Protein 2PCN (pdb70)

Secondary structure (DSSP, 8-state):
--HHHHHHHHGGGEEE--S--EE-SS-S-EEEEEEEEE-SSB-HHHHHHHHHSPTT-EEEEE-TT--SSEEE-HHHHHHHHHTT--EEEEEEEES-HHHHTTSSSEEEEEEE--SPPB-S--SEES--EEETTEEE-TT-EEEEETTEEEEESS-TTS---

InterPro domains:
  IPR005493 Ribonuclease E inhibitor RraA/RraA-like protein [PF03737] (3-151)
  IPR005493 Ribonuclease E inhibitor RraA/RraA-like protein [cd16841] (4-151)
  IPR010203 Regulator of ribonuclease activity A [TIGR01935] (3-151)
  IPR036704 Ribonuclease E inhibitor RraA/RraA-like superfamily [SSF89562] (2-157)

Structure (mmCIF, N/CA/C/O backbone):
data_2PCN
#
_entry.id   2PCN
#
_cell.length_a   84.573
_cell.length_b   84.573
_cell.length_c   83.338
_cell.angle_alpha   90.00
_cell.angle_beta   90.00
_cell.angle_gamma   120.00
#
_symmetry.space_group_name_H-M   'H 3'
#
loop_
_entity.id
_entity.type
_entity.pdbx_description
1 polymer 'S-adenosylmethionine:2-demethylmenaquinone methyltransferase'
2 non-polymer 'ACETATE ION'
3 water water
#
loop_
_atom_site.group_PDB
_atom_site.id
_atom_site.type_symbol
_atom_site.label_atom_id
_atom_site.label_alt_id
_atom_site.label_comp_id
_atom_site.label_asym_id
_atom_site.label_entity_id
_atom_site.label_seq_id
_atom_site.pdbx_PDB_ins_code
_atom_site.Cartn_x
_atom_site.Cartn_y
_atom_site.Cartn_z
_atom_site.occupancy
_atom_site.B_iso_or_equiv
_atom_site.auth_seq_id
_atom_site.auth_comp_id
_atom_site.auth_asym_id
_atom_site.auth_atom_id
_atom_site.pdbx_PDB_model_num
ATOM 1 N N . MET A 1 1 ? 12.723 19.341 9.117 1.00 36.30 3 MET A N 1
ATOM 2 C CA . MET A 1 1 ? 12.887 17.910 8.728 1.00 27.82 3 MET A CA 1
ATOM 3 C C . MET A 1 1 ? 11.732 17.369 7.892 1.00 21.06 3 MET A C 1
ATOM 4 O O . MET A 1 1 ? 11.864 16.332 7.241 1.00 15.48 3 MET A O 1
ATOM 9 N N . LYS A 1 2 ? 10.601 18.069 7.915 1.00 16.61 4 LYS A N 1
ATOM 10 C CA . LYS A 1 2 ? 9.440 17.659 7.132 1.00 15.61 4 LYS A CA 1
ATOM 11 C C . LYS A 1 2 ? 9.692 18.031 5.679 1.00 14.22 4 LYS A C 1
ATOM 12 O O . LYS A 1 2 ? 10.118 19.149 5.388 1.00 12.78 4 LYS A O 1
ATOM 18 N N . THR A 1 3 ? 9.433 17.104 4.764 1.00 13.36 5 THR A N 1
ATOM 19 C CA . THR A 1 3 ? 9.637 17.389 3.352 1.00 11.01 5 THR A CA 1
ATOM 20 C C . THR A 1 3 ? 8.681 18.485 2.900 1.00 13.73 5 THR A C 1
ATOM 21 O O . THR A 1 3 ? 8.993 19.253 1.995 1.00 9.49 5 THR A O 1
ATOM 25 N N . ALA A 1 4 ? 7.519 18.561 3.543 1.00 11.90 6 ALA A N 1
ATOM 26 C CA . ALA A 1 4 ? 6.530 19.576 3.201 1.00 11.15 6 ALA A CA 1
ATOM 27 C C . ALA A 1 4 ? 7.089 20.966 3.486 1.00 15.02 6 ALA A C 1
ATOM 28 O O . ALA A 1 4 ? 6.943 21.878 2.671 1.00 14.93 6 ALA A O 1
ATOM 30 N N . ASP A 1 5 ? 7.735 21.124 4.640 1.00 12.33 7 ASP A N 1
ATOM 31 C CA . ASP A 1 5 ? 8.313 22.414 5.011 1.00 13.73 7 ASP A CA 1
ATOM 32 C C . ASP A 1 5 ? 9.497 22.775 4.123 1.00 15.40 7 ASP A C 1
ATOM 33 O O . ASP A 1 5 ? 9.675 23.938 3.759 1.00 19.14 7 ASP A O 1
ATOM 38 N N . LEU A 1 6 ? 10.306 21.778 3.777 1.00 15.26 8 LEU A N 1
ATOM 39 C CA . LEU A 1 6 ? 11.467 22.002 2.919 1.00 14.18 8 LEU A CA 1
ATOM 40 C C . LEU A 1 6 ? 11.036 22.459 1.530 1.00 16.76 8 LEU A C 1
ATOM 41 O O . LEU A 1 6 ? 11.681 23.316 0.922 1.00 13.71 8 LEU A O 1
ATOM 46 N N . CYS A 1 7 ? 9.948 21.889 1.021 1.00 12.51 9 CYS A N 1
ATOM 47 C CA . CYS A 1 7 ? 9.467 22.291 -0.290 1.00 13.49 9 CYS A CA 1
ATOM 48 C C . CYS A 1 7 ? 8.957 23.733 -0.247 1.00 14.65 9 CYS A C 1
ATOM 49 O O . CYS A 1 7 ? 9.217 24.511 -1.161 1.00 15.40 9 CYS A O 1
ATOM 52 N N . ASP A 1 8 ? 8.251 24.096 0.820 1.00 13.85 10 ASP A N 1
ATOM 53 C CA . ASP A 1 8 ? 7.722 25.455 0.941 1.00 15.46 10 ASP A CA 1
ATOM 54 C C . ASP A 1 8 ? 8.834 26.501 0.969 1.00 17.87 10 ASP A C 1
ATOM 55 O O . ASP A 1 8 ? 8.704 27.568 0.373 1.00 17.47 10 ASP A O 1
ATOM 60 N N . GLN A 1 9 ? 9.928 26.186 1.655 1.00 19.36 11 GLN A N 1
ATOM 61 C CA . GLN A 1 9 ? 11.056 27.109 1.772 1.00 23.56 11 GLN A CA 1
ATOM 62 C C . GLN A 1 9 ? 12.099 27.062 0.656 1.00 25.70 11 GLN A C 1
ATOM 63 O O . GLN A 1 9 ? 12.617 28.105 0.250 1.00 23.18 11 GLN A O 1
ATOM 69 N N . PHE A 1 10 ? 12.406 25.864 0.162 1.00 19.49 12 PHE A N 1
ATOM 70 C CA . PHE A 1 10 ? 13.457 25.706 -0.846 1.00 22.11 12 PHE A CA 1
ATOM 71 C C . PHE A 1 10 ? 13.101 24.949 -2.124 1.00 19.50 12 PHE A C 1
ATOM 72 O O . PHE A 1 10 ? 13.986 24.365 -2.749 1.00 20.61 12 PHE A O 1
ATOM 80 N N . LEU A 1 11 ? 11.838 24.961 -2.534 1.00 21.89 13 LEU A N 1
ATOM 81 C CA . LEU A 1 11 ? 11.448 24.223 -3.731 1.00 22.54 13 LEU A CA 1
ATOM 82 C C . LEU A 1 11 ? 12.344 24.467 -4.946 1.00 26.22 13 LEU A C 1
ATOM 83 O O . LEU A 1 11 ? 12.656 23.533 -5.685 1.00 22.26 13 LEU A O 1
ATOM 88 N N . ASP A 1 12 ? 12.764 25.712 -5.152 1.00 28.94 14 ASP A N 1
ATOM 89 C CA . ASP A 1 12 ? 13.610 26.048 -6.297 1.00 34.90 14 ASP A CA 1
ATOM 90 C C . ASP A 1 12 ? 14.982 25.373 -6.280 1.00 33.32 14 ASP A C 1
ATOM 91 O O . ASP A 1 12 ? 15.634 25.260 -7.317 1.00 34.73 14 ASP A O 1
ATOM 96 N N . GLU A 1 13 ? 15.419 24.929 -5.106 1.00 28.86 15 GLU A N 1
ATOM 97 C CA . GLU A 1 13 ? 16.71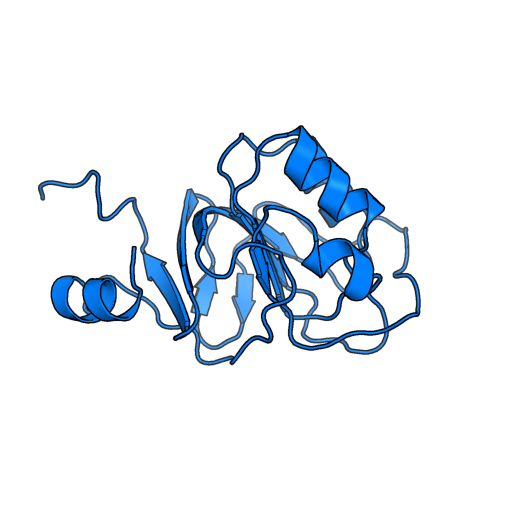4 24.265 -4.969 1.00 28.74 15 GLU A CA 1
ATOM 98 C C . GLU A 1 13 ? 16.540 22.773 -4.732 1.00 27.01 15 GLU A C 1
ATOM 99 O O . GLU A 1 13 ? 17.503 22.075 -4.410 1.00 25.06 15 GLU A O 1
ATOM 105 N N . LEU A 1 14 ? 15.317 22.282 -4.893 1.00 17.70 16 LEU A N 1
ATOM 106 C CA . LEU A 1 14 ? 15.043 20.875 -4.641 1.00 19.41 16 LEU A CA 1
ATOM 107 C C . LEU A 1 14 ? 14.566 20.049 -5.821 1.00 18.61 16 LEU A C 1
ATOM 108 O O . LEU A 1 14 ? 13.950 20.555 -6.759 1.00 17.38 16 LEU A O 1
ATOM 113 N N . GLN A 1 15 ? 14.875 18.760 -5.745 1.00 17.66 17 GLN A N 1
ATOM 114 C CA . GLN A 1 15 ? 14.439 17.782 -6.722 1.00 15.41 17 GLN A CA 1
ATOM 115 C C . GLN A 1 15 ? 13.456 16.954 -5.906 1.00 15.22 17 GLN A C 1
ATOM 116 O O . GLN A 1 15 ? 13.762 16.569 -4.778 1.00 13.66 17 GLN A O 1
ATOM 122 N N . VAL A 1 16 ? 12.277 16.698 -6.457 1.00 13.18 18 VAL A N 1
ATOM 123 C CA . VAL A 1 16 ? 11.268 15.922 -5.750 1.00 14.34 18 VAL A CA 1
ATOM 124 C C . VAL A 1 16 ? 11.105 14.562 -6.413 1.00 12.71 18 VAL A C 1
ATOM 125 O O . VAL A 1 16 ? 10.748 14.473 -7.586 1.00 10.73 18 VAL A O 1
ATOM 129 N N . CYS A 1 17 ? 11.379 13.501 -5.658 1.00 11.47 19 CYS A N 1
ATOM 130 C CA . CYS A 1 17 ? 11.265 12.152 -6.189 1.00 11.18 19 CYS A CA 1
ATOM 131 C C . CYS A 1 17 ? 9.823 11.845 -6.583 1.00 16.38 19 CYS A C 1
ATOM 132 O O . CYS A 1 17 ? 8.891 12.058 -5.802 1.00 13.35 19 CYS A O 1
ATOM 135 N N . GLU A 1 18 ? 9.651 11.339 -7.799 1.00 15.33 20 GLU A N 1
ATOM 136 C CA . GLU A 1 18 ? 8.333 11.014 -8.333 1.00 14.76 20 GLU A CA 1
ATOM 137 C C . GLU A 1 18 ? 7.924 9.582 -8.022 1.00 18.55 20 GLU A C 1
ATOM 138 O O . GLU A 1 18 ? 6.757 9.213 -8.163 1.00 21.80 20 GLU A O 1
ATOM 144 N N . LEU A 1 19 ? 8.891 8.779 -7.603 1.00 13.16 21 LEU A N 1
ATOM 145 C CA . LEU A 1 19 ? 8.634 7.390 -7.266 1.00 18.75 21 LEU A CA 1
ATOM 146 C C . LEU A 1 19 ? 8.198 7.272 -5.808 1.00 17.92 21 LEU A C 1
ATOM 147 O O . LEU A 1 19 ? 8.928 7.672 -4.900 1.00 17.65 21 LEU A O 1
ATOM 152 N N . PRO A 1 20 ? 6.988 6.743 -5.568 1.00 16.19 22 PRO A N 1
ATOM 153 C CA . PRO A 1 20 ? 6.500 6.590 -4.197 1.00 16.77 22 PRO A CA 1
ATOM 154 C C . PRO A 1 20 ? 7.154 5.362 -3.575 1.00 17.60 22 PRO A C 1
ATOM 155 O O . PRO A 1 20 ? 7.198 4.298 -4.190 1.00 21.38 22 PRO A O 1
ATOM 159 N N . PHE A 1 21 ? 7.668 5.513 -2.363 1.00 8.92 23 PHE A N 1
ATOM 160 C CA . PHE A 1 21 ? 8.322 4.407 -1.676 1.00 12.36 23 PHE A CA 1
ATOM 161 C C . PHE A 1 21 ? 7.478 3.865 -0.538 1.00 12.18 23 PHE A C 1
ATOM 162 O O . PHE A 1 21 ? 6.613 4.559 -0.003 1.00 11.52 23 PHE A O 1
ATOM 170 N N . GLN A 1 22 ? 7.738 2.616 -0.172 1.00 10.45 24 GLN A N 1
ATOM 171 C CA . GLN A 1 22 ? 7.066 2.005 0.962 1.00 10.33 24 GLN A CA 1
ATOM 172 C C . GLN A 1 22 ? 8.110 2.210 2.055 1.00 13.78 24 GLN A C 1
ATOM 173 O O . GLN A 1 22 ? 9.304 2.079 1.786 1.00 10.91 24 GLN A O 1
ATOM 179 N N . SER A 1 23 ? 7.675 2.547 3.266 1.00 11.69 25 SER A N 1
ATOM 180 C CA . SER A 1 23 ? 8.60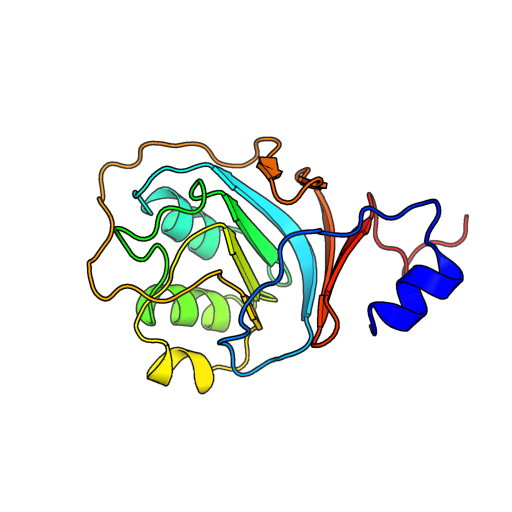5 2.762 4.376 1.00 11.87 25 SER A CA 1
ATOM 181 C C . SER A 1 23 ? 8.649 1.495 5.225 1.00 13.35 25 SER A C 1
ATOM 182 O O . SER A 1 23 ? 7.620 1.049 5.730 1.00 12.65 25 SER A O 1
ATOM 185 N N . TYR A 1 24 ? 9.843 0.929 5.391 1.00 7.22 26 TYR A N 1
ATOM 186 C CA . TYR A 1 24 ? 10.009 -0.315 6.141 1.00 10.14 26 TYR A CA 1
ATOM 187 C C . TYR A 1 24 ? 10.761 -0.231 7.469 1.00 9.96 26 TYR A C 1
ATOM 188 O O . TYR A 1 24 ? 10.645 -1.131 8.295 1.00 9.98 26 TYR A O 1
ATOM 197 N N . GLY A 1 25 ? 11.530 0.833 7.674 1.00 11.81 27 GLY A N 1
ATOM 198 C CA . GLY A 1 25 ? 12.296 0.947 8.904 1.00 7.78 27 GLY A CA 1
ATOM 199 C C . GLY A 1 25 ? 11.538 1.491 10.098 1.00 13.18 27 GLY A C 1
ATOM 200 O O . GLY A 1 25 ? 10.419 1.989 9.964 1.00 10.70 27 GLY A O 1
ATOM 201 N N . GLY A 1 26 ? 12.156 1.387 11.272 1.00 10.52 28 GLY A N 1
ATOM 202 C CA . GLY A 1 26 ? 11.538 1.886 12.488 1.00 14.04 28 GLY A CA 1
ATOM 203 C C . GLY A 1 26 ? 11.420 3.399 12.470 1.00 16.66 28 GLY A C 1
ATOM 204 O O . GLY A 1 26 ? 10.618 3.980 13.202 1.00 16.71 28 GLY A O 1
ATOM 205 N N . LYS A 1 27 ? 12.239 4.040 11.641 1.00 14.26 29 LYS A N 1
ATOM 206 C CA . LYS A 1 27 ? 12.217 5.491 11.505 1.00 20.17 29 LYS A CA 1
ATOM 207 C C . LYS A 1 27 ? 11.492 5.849 10.215 1.00 15.45 29 LYS A C 1
ATOM 208 O O . LYS A 1 27 ? 11.841 5.360 9.142 1.00 14.58 29 LYS A O 1
ATOM 214 N N . ARG A 1 28 ? 10.484 6.704 10.323 1.00 13.58 30 ARG A N 1
ATOM 215 C CA . ARG A 1 28 ? 9.715 7.113 9.159 1.00 14.73 30 ARG A CA 1
ATOM 216 C C . ARG A 1 28 ? 10.291 8.387 8.559 1.00 15.31 30 ARG A C 1
ATOM 217 O O . ARG A 1 28 ? 10.062 8.698 7.392 1.00 17.08 30 ARG A O 1
ATOM 225 N N . MET A 1 29 ? 11.060 9.111 9.363 1.00 11.06 31 MET A N 1
ATOM 226 C CA . MET A 1 29 ? 11.685 10.347 8.916 1.00 7.75 31 MET A CA 1
ATOM 227 C C . MET A 1 29 ? 13.198 10.250 9.091 1.00 10.29 31 MET A C 1
ATOM 228 O O . MET A 1 29 ? 13.681 9.886 10.161 1.00 9.95 31 MET A O 1
ATOM 233 N N . PHE A 1 30 ? 13.941 10.559 8.034 1.00 9.21 32 PHE A N 1
ATOM 234 C CA . PHE A 1 30 ? 15.397 10.510 8.098 1.00 11.72 32 PHE A CA 1
ATOM 235 C C . PHE A 1 30 ? 16.004 11.346 6.982 1.00 12.54 32 PHE A C 1
ATOM 236 O O . PHE A 1 30 ? 15.356 11.604 5.966 1.00 8.78 32 PHE A O 1
ATOM 244 N N . SER A 1 31 ? 17.241 11.789 7.182 1.00 10.72 33 SER A N 1
ATOM 245 C CA . SER A 1 31 ? 17.912 12.614 6.189 1.00 12.91 33 SER A CA 1
ATOM 246 C C . SER A 1 31 ? 19.417 12.627 6.422 1.00 11.90 33 SER A C 1
ATOM 247 O O . SER A 1 31 ? 19.897 12.199 7.471 1.00 13.52 33 SER A O 1
ATOM 250 N N . GLY A 1 32 ? 20.156 13.126 5.437 1.00 12.05 34 GLY A N 1
ATOM 251 C CA . GLY A 1 32 ? 21.599 13.182 5.559 1.00 13.06 34 GLY A CA 1
ATOM 252 C C . GLY A 1 32 ? 22.290 13.171 4.209 1.00 13.26 34 GLY A C 1
ATOM 253 O O . GLY A 1 32 ? 21.631 13.070 3.173 1.00 12.51 34 GLY A O 1
ATOM 254 N N . PRO A 1 33 ? 23.628 13.268 4.191 1.00 11.27 35 PRO A N 1
ATOM 255 C CA . PRO A 1 33 ? 24.413 13.269 2.954 1.00 10.48 35 PRO A CA 1
ATOM 256 C C . PRO A 1 33 ? 24.263 11.952 2.207 1.00 10.38 35 PRO A C 1
ATOM 257 O O . PRO A 1 33 ? 24.267 10.880 2.807 1.00 12.55 35 PRO A O 1
ATOM 261 N N . ILE A 1 34 ? 24.136 12.052 0.891 1.00 10.64 36 ILE A N 1
ATOM 262 C CA . ILE A 1 34 ? 23.964 10.899 0.022 1.00 10.26 36 ILE A CA 1
ATOM 263 C C . ILE A 1 34 ? 25.259 10.182 -0.365 1.00 12.66 36 ILE A C 1
ATOM 264 O O . ILE A 1 34 ? 26.270 10.812 -0.661 1.00 9.45 36 ILE A O 1
ATOM 269 N N . ALA A 1 35 ? 25.196 8.856 -0.345 1.00 9.24 37 ALA A N 1
ATOM 270 C CA . ALA A 1 35 ? 26.284 7.981 -0.763 1.00 11.97 37 ALA A CA 1
ATOM 271 C C . ALA A 1 35 ? 25.536 7.140 -1.794 1.00 10.59 37 ALA A C 1
ATOM 272 O O . ALA A 1 35 ? 24.401 6.730 -1.536 1.00 9.67 37 ALA A O 1
ATOM 274 N N . THR A 1 36 ? 26.144 6.887 -2.951 1.00 8.55 38 THR A N 1
ATOM 275 C CA . THR A 1 36 ? 25.458 6.132 -3.998 1.00 10.74 38 THR A CA 1
ATOM 276 C C . THR A 1 36 ? 26.022 4.768 -4.361 1.00 10.42 38 THR A C 1
ATOM 277 O O . THR A 1 36 ? 27.223 4.510 -4.241 1.00 8.94 38 THR A O 1
ATOM 281 N N . VAL A 1 37 ? 25.128 3.903 -4.825 1.00 10.83 39 VAL A N 1
ATOM 282 C CA . VAL A 1 37 ? 25.481 2.563 -5.275 1.00 12.71 39 VAL A CA 1
ATOM 283 C C . VAL A 1 37 ? 24.566 2.243 -6.451 1.00 12.16 39 VAL A C 1
ATOM 284 O O . VAL A 1 37 ? 23.347 2.394 -6.357 1.00 9.76 39 VAL A O 1
ATOM 288 N N . ASP A 1 38 ? 25.157 1.806 -7.558 1.00 10.75 40 ASP A N 1
ATOM 289 C CA . ASP A 1 38 ? 24.399 1.464 -8.756 1.00 14.73 40 ASP A CA 1
ATOM 290 C C . ASP A 1 38 ? 24.623 -0.021 -9.033 1.00 16.29 40 ASP A C 1
ATOM 291 O O . ASP A 1 38 ? 25.737 -0.442 -9.344 1.00 14.50 40 ASP A O 1
ATOM 296 N N . VAL A 1 39 ? 23.562 -0.813 -8.906 1.00 11.54 41 VAL A N 1
ATOM 297 C CA . VAL A 1 39 ? 23.656 -2.257 -9.111 1.00 11.93 41 VAL A CA 1
ATOM 298 C C . VAL A 1 39 ? 22.442 -2.828 -9.833 1.00 12.35 41 VAL A C 1
ATOM 299 O O . VAL A 1 39 ? 21.475 -2.120 -10.113 1.00 17.09 41 VAL A O 1
ATOM 303 N N . PHE A 1 40 ? 22.509 -4.122 -10.125 1.00 12.86 42 PHE A N 1
ATOM 304 C CA . PHE A 1 40 ? 21.416 -4.826 -10.778 1.00 11.32 42 PHE A CA 1
ATOM 305 C C . PHE A 1 40 ? 21.344 -6.246 -10.224 1.00 13.77 42 PHE A C 1
ATOM 306 O O . PHE A 1 40 ? 22.104 -7.132 -10.633 1.00 10.34 42 PHE A O 1
ATOM 314 N N . GLU A 1 41 ? 20.440 -6.436 -9.266 1.00 13.00 43 GLU A N 1
ATOM 315 C CA . GLU A 1 41 ? 20.214 -7.727 -8.622 1.00 13.96 43 GLU A CA 1
ATOM 316 C C . GLU A 1 41 ? 21.462 -8.320 -7.956 1.00 16.47 43 GLU A C 1
ATOM 317 O O . GLU A 1 41 ? 21.594 -9.539 -7.821 1.00 15.16 43 GLU A O 1
ATOM 323 N N . ASP A 1 42 ? 22.370 -7.445 -7.529 1.00 14.28 44 ASP A N 1
ATOM 324 C CA . ASP A 1 42 ? 23.607 -7.852 -6.859 1.00 12.04 44 ASP A CA 1
ATOM 325 C C . ASP A 1 42 ? 23.809 -6.849 -5.720 1.00 11.05 44 ASP A C 1
ATOM 326 O O . ASP A 1 42 ? 23.652 -5.648 -5.928 1.00 12.18 44 ASP A O 1
ATOM 331 N N . ASN A 1 43 ? 24.148 -7.318 -4.523 1.00 11.19 45 ASN A N 1
ATOM 332 C CA . ASN A 1 43 ? 24.303 -6.380 -3.414 1.00 11.22 45 ASN A CA 1
ATOM 333 C C . ASN A 1 43 ? 25.642 -6.376 -2.683 1.00 15.38 45 ASN A C 1
ATOM 334 O O . ASN A 1 43 ? 25.741 -5.846 -1.575 1.00 12.75 45 ASN A O 1
ATOM 339 N N . VAL A 1 44 ? 26.676 -6.947 -3.297 1.00 13.10 46 VAL A N 1
ATOM 340 C CA . VAL A 1 44 ? 27.992 -6.958 -2.664 1.00 11.65 46 VAL A CA 1
ATOM 341 C C . VAL A 1 44 ? 28.462 -5.528 -2.407 1.00 11.17 46 VAL A C 1
ATOM 342 O O . VAL A 1 44 ? 29.010 -5.228 -1.349 1.00 10.20 46 VAL A O 1
ATOM 346 N N . LEU A 1 45 ? 28.251 -4.648 -3.380 1.00 11.06 47 LEU A N 1
ATOM 347 C CA . LEU A 1 45 ? 28.657 -3.259 -3.230 1.00 7.60 47 LEU A CA 1
ATOM 348 C C . LEU A 1 45 ? 27.756 -2.511 -2.258 1.00 9.60 47 LEU A C 1
ATOM 349 O O . LEU A 1 45 ? 28.163 -1.504 -1.680 1.00 10.24 47 LEU A O 1
ATOM 354 N N . VAL A 1 46 ? 26.531 -2.996 -2.079 1.00 10.04 48 VAL A N 1
ATOM 355 C CA . VAL A 1 46 ? 25.620 -2.365 -1.128 1.00 11.44 48 VAL A CA 1
ATOM 356 C C . VAL A 1 46 ? 26.205 -2.647 0.253 1.00 10.85 48 VAL A C 1
ATOM 357 O O . VAL A 1 46 ? 26.287 -1.761 1.102 1.00 11.55 48 VAL A O 1
ATOM 361 N N . ARG A 1 47 ? 26.628 -3.890 0.466 1.00 10.96 49 ARG A N 1
ATOM 362 C CA . ARG A 1 47 ? 27.214 -4.263 1.746 1.00 11.50 49 ARG A CA 1
ATOM 363 C C . ARG A 1 47 ? 28.503 -3.499 2.022 1.00 8.49 49 ARG A C 1
ATOM 364 O O . ARG A 1 47 ? 28.687 -2.959 3.108 1.00 11.25 49 ARG A O 1
ATOM 372 N N . GLU A 1 48 ? 29.398 -3.449 1.043 1.00 13.41 50 GLU A N 1
ATOM 373 C CA . GLU A 1 48 ? 30.664 -2.753 1.240 1.00 11.54 50 GLU A CA 1
ATOM 374 C C . GLU A 1 48 ? 30.445 -1.277 1.561 1.00 14.65 50 GLU A C 1
ATOM 375 O O . GLU A 1 48 ? 31.166 -0.698 2.379 1.00 13.91 50 GLU A O 1
ATOM 381 N N . ALA A 1 49 ? 29.446 -0.671 0.924 1.00 12.62 51 ALA A N 1
ATOM 382 C CA . ALA A 1 49 ? 29.134 0.730 1.171 1.00 11.54 51 ALA A CA 1
ATOM 383 C C . ALA A 1 49 ? 28.667 0.905 2.618 1.00 9.01 51 ALA A C 1
ATOM 384 O O . ALA A 1 49 ? 29.147 1.786 3.338 1.00 10.53 51 ALA A O 1
ATOM 386 N N . LEU A 1 50 ? 27.736 0.060 3.045 1.00 8.15 52 LEU A N 1
ATOM 387 C CA . LEU A 1 50 ? 27.215 0.142 4.407 1.00 12.38 52 LEU A CA 1
ATOM 388 C C . LEU A 1 50 ? 28.298 -0.053 5.459 1.00 10.49 52 LEU A C 1
ATOM 389 O O . LEU A 1 50 ? 28.184 0.452 6.574 1.00 11.81 52 LEU A O 1
ATOM 394 N N . GLU A 1 51 ? 29.350 -0.781 5.103 1.00 14.49 53 GLU A N 1
ATOM 395 C CA . GLU A 1 51 ? 30.435 -1.038 6.044 1.00 17.14 53 GLU A CA 1
ATOM 396 C C . GLU A 1 51 ? 31.495 0.058 6.027 1.00 14.15 53 GLU A C 1
ATOM 397 O O . GLU A 1 51 ? 32.364 0.086 6.895 1.00 13.86 53 GLU A O 1
ATOM 403 N N . THR A 1 52 ? 31.413 0.972 5.063 1.00 12.73 54 THR A N 1
ATOM 404 C CA . THR A 1 52 ? 32.418 2.025 4.950 1.00 14.89 54 THR A CA 1
ATOM 405 C C . THR A 1 52 ? 31.982 3.491 4.946 1.00 14.03 54 THR A C 1
ATOM 406 O O . THR A 1 52 ? 32.786 4.358 5.282 1.00 16.33 54 THR A O 1
ATOM 410 N N . VAL A 1 53 ? 30.738 3.793 4.575 1.00 11.39 55 VAL A N 1
ATOM 411 C CA . VAL A 1 53 ? 30.314 5.195 4.547 1.00 12.43 55 VAL A CA 1
ATOM 412 C C . VAL A 1 53 ? 30.298 5.848 5.937 1.00 13.57 55 VAL A C 1
ATOM 413 O O . VAL A 1 53 ? 30.139 5.173 6.953 1.00 13.77 55 VAL A O 1
ATOM 417 N N . PRO A 1 54 ? 30.474 7.179 5.992 1.00 12.11 56 PRO A N 1
ATOM 418 C CA . PRO A 1 54 ? 30.485 7.927 7.255 1.00 13.50 56 PRO A CA 1
ATOM 419 C C . PRO A 1 54 ? 29.161 7.864 8.009 1.00 13.38 56 PRO A C 1
ATOM 420 O O . PRO A 1 54 ? 28.106 7.665 7.411 1.00 12.81 56 PRO A O 1
ATOM 424 N N . PRO A 1 55 ? 29.206 8.031 9.340 1.00 16.65 57 PRO A N 1
ATOM 425 C CA . PRO A 1 55 ? 27.985 7.997 10.150 1.00 14.89 57 PRO A CA 1
ATOM 426 C C . PRO A 1 55 ? 27.056 9.122 9.691 1.00 18.13 57 PRO A C 1
ATOM 427 O O . PRO A 1 55 ? 27.522 10.192 9.291 1.00 15.51 57 PRO A O 1
ATOM 431 N N . GLY A 1 56 ? 25.749 8.882 9.743 1.00 11.36 58 GLY A N 1
ATOM 432 C CA . GLY A 1 56 ? 24.794 9.899 9.332 1.00 15.29 58 GLY A CA 1
ATOM 433 C C . GLY A 1 56 ? 24.440 9.853 7.856 1.00 15.76 58 GLY A C 1
ATOM 434 O O . GLY A 1 56 ? 23.522 10.541 7.403 1.00 12.96 58 GLY A O 1
ATOM 435 N N . THR A 1 57 ? 25.167 9.036 7.102 1.00 13.68 59 THR A N 1
ATOM 436 C CA . THR A 1 57 ? 24.939 8.899 5.666 1.00 11.24 59 THR A CA 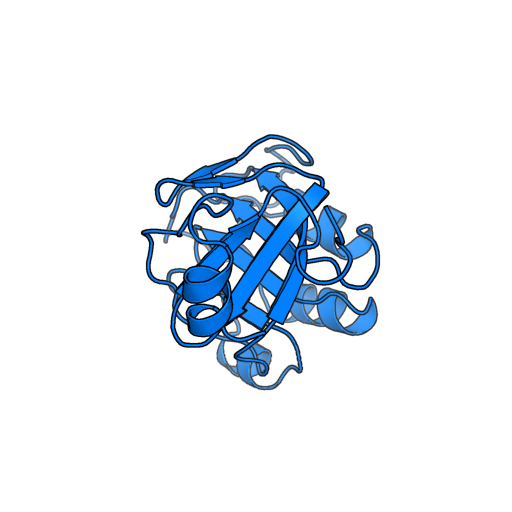1
ATOM 437 C C . THR A 1 57 ? 23.621 8.210 5.332 1.00 8.90 59 THR A C 1
ATOM 438 O O . THR A 1 57 ? 23.131 7.373 6.090 1.00 8.87 59 THR A O 1
ATOM 442 N N . VAL A 1 58 ? 23.053 8.581 4.191 1.00 9.79 60 VAL A N 1
ATOM 443 C CA . VAL A 1 58 ? 21.842 7.954 3.687 1.00 6.99 60 VAL A CA 1
ATOM 444 C C . VAL A 1 58 ? 22.316 7.284 2.402 1.00 7.10 60 VAL A C 1
ATOM 445 O O . VAL A 1 58 ? 22.705 7.964 1.453 1.00 10.09 60 VAL A O 1
ATOM 449 N N . LEU A 1 59 ? 22.316 5.957 2.382 1.00 9.58 61 LEU A N 1
ATOM 450 C CA . LEU A 1 59 ? 22.752 5.233 1.196 1.00 10.41 61 LEU A CA 1
ATOM 451 C C . LEU A 1 59 ? 21.600 5.134 0.208 1.00 8.09 61 LEU A C 1
ATOM 452 O O . LEU A 1 59 ? 20.517 4.666 0.556 1.00 10.21 61 LEU A O 1
ATOM 457 N N . VAL A 1 60 ? 21.829 5.592 -1.019 1.00 6.60 62 VAL A N 1
ATOM 458 C CA . VAL A 1 60 ? 20.815 5.525 -2.060 1.00 6.68 62 VAL A CA 1
ATOM 459 C C . VAL A 1 60 ? 21.283 4.455 -3.034 1.00 11.44 62 VAL A C 1
ATOM 460 O O . VAL A 1 60 ? 22.380 4.549 -3.593 1.00 7.53 62 VAL A O 1
ATOM 464 N N . VAL A 1 61 ? 20.453 3.435 -3.221 1.00 7.76 63 VAL A N 1
ATOM 465 C CA . VAL A 1 61 ? 2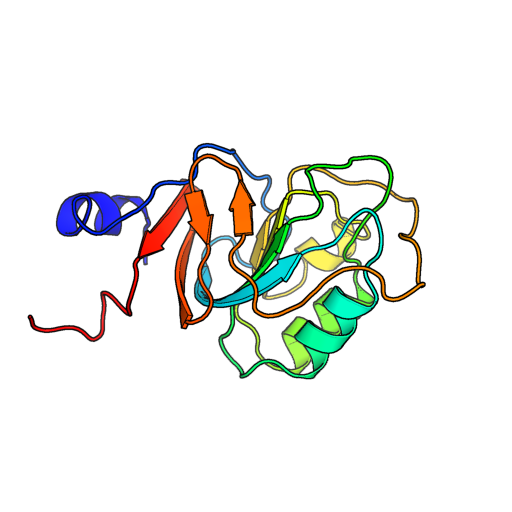0.788 2.325 -4.105 1.00 11.65 63 VAL A CA 1
ATOM 466 C C . VAL A 1 61 ? 19.845 2.206 -5.299 1.00 6.82 63 VAL A C 1
ATOM 467 O O . VAL A 1 61 ? 18.636 2.047 -5.133 1.00 8.48 63 VAL A O 1
ATOM 471 N N . ASP A 1 62 ? 20.394 2.297 -6.506 1.00 6.18 64 ASP A N 1
ATOM 472 C CA . ASP A 1 62 ? 19.565 2.150 -7.691 1.00 9.59 64 ASP A CA 1
ATOM 473 C C . ASP A 1 62 ? 19.662 0.701 -8.147 1.00 8.40 64 ASP A C 1
ATOM 474 O O . ASP A 1 62 ? 20.661 0.292 -8.741 1.00 15.15 64 ASP A O 1
ATOM 479 N N . GLY A 1 63 ? 18.628 -0.073 -7.845 1.00 8.09 65 GLY A N 1
ATOM 480 C CA . GLY A 1 63 ? 18.598 -1.472 -8.231 1.00 6.32 65 GLY A CA 1
ATOM 481 C C . GLY A 1 63 ? 17.757 -1.677 -9.476 1.00 7.11 65 GLY A C 1
ATOM 482 O O . GLY A 1 63 ? 17.322 -2.791 -9.772 1.00 10.86 65 GLY A O 1
ATOM 483 N N . LYS A 1 64 ? 17.525 -0.590 -10.203 1.00 10.11 66 LYS A N 1
ATOM 484 C CA . LYS A 1 64 ? 16.748 -0.630 -11.437 1.00 12.94 66 LYS A CA 1
ATOM 485 C C . LYS A 1 64 ? 15.294 -1.009 -11.214 1.00 12.89 66 LYS A C 1
ATOM 486 O O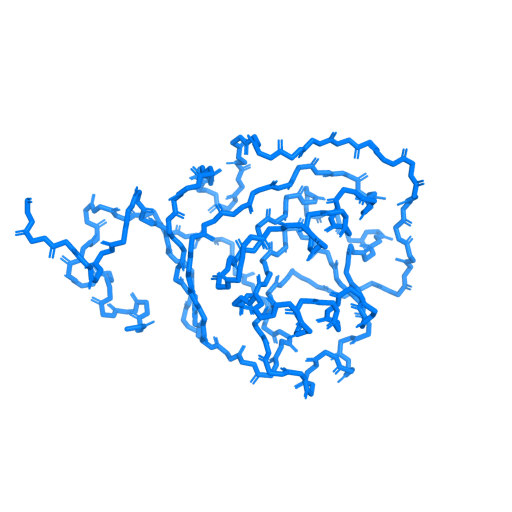 . LYS A 1 64 ? 14.585 -1.351 -12.161 1.00 13.90 66 LYS A O 1
ATOM 492 N N . GLY A 1 65 ? 14.850 -0.955 -9.962 1.00 12.63 67 GLY A N 1
ATOM 493 C CA . GLY A 1 65 ? 13.472 -1.293 -9.659 1.00 10.70 67 GLY A CA 1
ATOM 494 C C . GLY A 1 65 ? 13.147 -2.766 -9.817 1.00 10.55 67 GLY A C 1
ATOM 495 O O . GLY A 1 65 ? 11.979 -3.148 -9.890 1.00 11.06 67 GLY A O 1
ATOM 496 N N . SER A 1 66 ? 14.173 -3.605 -9.875 1.00 14.27 68 SER A N 1
ATOM 497 C CA . SER A 1 66 ? 13.946 -5.034 -10.020 1.00 14.95 68 SER A CA 1
ATOM 498 C C . SER A 1 66 ? 13.193 -5.582 -8.819 1.00 15.54 68 SER A C 1
ATOM 499 O O . SER A 1 66 ? 13.441 -5.179 -7.685 1.00 13.42 68 SER A O 1
ATOM 502 N N . ARG A 1 67 ? 12.270 -6.501 -9.077 1.00 13.26 69 ARG A N 1
ATOM 503 C CA . ARG A 1 67 ? 11.494 -7.130 -8.015 1.00 16.26 69 ARG A CA 1
ATOM 504 C C . ARG A 1 67 ? 11.836 -8.617 -7.937 1.00 15.73 69 ARG A C 1
ATOM 505 O O . ARG A 1 67 ? 11.157 -9.386 -7.253 1.00 17.50 69 ARG A O 1
ATOM 513 N N . ARG A 1 68 ? 12.895 -9.019 -8.635 1.00 12.34 70 ARG A N 1
ATOM 514 C CA . ARG A 1 68 ? 13.299 -10.421 -8.645 1.00 14.04 70 ARG A CA 1
ATOM 515 C C . ARG A 1 68 ? 14.147 -10.838 -7.447 1.00 15.25 70 ARG A C 1
ATOM 516 O O . ARG A 1 68 ? 14.206 -12.021 -7.106 1.00 13.86 70 ARG A O 1
ATOM 524 N N . VAL A 1 69 ? 14.805 -9.873 -6.809 1.00 12.45 71 VAL A N 1
ATOM 525 C CA . VAL A 1 69 ? 15.624 -10.167 -5.637 1.00 12.30 71 VAL A CA 1
ATOM 526 C C . VAL A 1 69 ? 15.609 -9.008 -4.652 1.00 10.79 71 VAL A C 1
ATOM 527 O O . VAL A 1 69 ? 15.254 -7.882 -5.001 1.00 11.38 71 VAL A O 1
ATOM 531 N N . ALA A 1 70 ? 16.001 -9.299 -3.418 1.00 10.52 72 ALA A N 1
ATOM 532 C CA . ALA A 1 70 ? 16.080 -8.284 -2.380 1.00 9.12 72 ALA A CA 1
ATOM 533 C C . ALA A 1 70 ? 17.520 -7.772 -2.399 1.00 11.72 72 ALA A C 1
ATOM 534 O O . ALA A 1 70 ? 18.446 -8.533 -2.685 1.00 13.36 72 ALA A O 1
ATOM 536 N N . LEU A 1 71 ? 17.719 -6.491 -2.109 1.00 9.06 73 LEU A N 1
ATOM 537 C CA . LEU A 1 71 ? 19.073 -5.933 -2.105 1.00 10.64 73 LEU A CA 1
ATOM 538 C C . LEU A 1 71 ? 19.554 -5.644 -0.684 1.00 14.49 73 LEU A C 1
ATOM 539 O O . LEU A 1 71 ? 20.732 -5.359 -0.451 1.00 11.97 73 LEU A O 1
ATOM 544 N N . LEU A 1 72 ? 18.634 -5.725 0.268 1.00 11.86 74 LEU A N 1
ATOM 545 C CA . LEU A 1 72 ? 18.976 -5.473 1.660 1.00 10.62 74 LEU A CA 1
ATOM 546 C C . LEU A 1 72 ? 18.110 -6.319 2.579 1.00 12.83 74 LEU A C 1
ATOM 547 O O . LEU A 1 72 ? 16.903 -6.472 2.347 1.00 7.90 74 LEU A O 1
ATOM 552 N N . GLY A 1 73 ? 18.749 -6.878 3.606 1.00 11.05 75 GLY A N 1
ATOM 553 C CA . GLY A 1 73 ? 18.066 -7.709 4.580 1.00 10.96 75 GLY A CA 1
ATOM 554 C C . GLY A 1 73 ? 18.413 -7.255 5.986 1.00 11.31 75 GLY A C 1
ATOM 555 O O . GLY A 1 73 ? 19.028 -6.205 6.160 1.00 8.60 75 GLY A O 1
ATOM 556 N N . ASP A 1 74 ? 18.054 -8.043 6.995 1.00 14.24 76 ASP A N 1
ATOM 557 C CA . ASP A 1 74 ? 18.325 -7.633 8.368 1.00 16.14 76 ASP A CA 1
ATOM 558 C C . ASP A 1 74 ? 19.808 -7.553 8.728 1.00 11.24 76 ASP A C 1
ATOM 559 O O . ASP A 1 74 ? 20.197 -6.717 9.541 1.00 11.13 76 ASP A O 1
ATOM 564 N N . ARG A 1 75 ? 20.639 -8.401 8.128 1.00 12.89 77 ARG A N 1
ATOM 565 C CA . ARG A 1 75 ? 22.071 -8.359 8.425 1.00 18.09 77 ARG A CA 1
ATOM 566 C C . ARG A 1 75 ? 22.652 -7.011 8.022 1.00 10.48 77 ARG A C 1
ATOM 567 O O . ARG A 1 75 ? 23.361 -6.369 8.800 1.00 13.47 77 ARG A O 1
ATOM 575 N N . LEU A 1 76 ? 22.359 -6.587 6.797 1.00 12.33 78 LEU A N 1
ATOM 576 C CA . LEU A 1 76 ? 22.861 -5.308 6.307 1.00 11.44 78 LEU A CA 1
ATOM 577 C C . LEU A 1 76 ? 22.224 -4.131 7.031 1.00 13.09 78 LEU A C 1
ATOM 578 O O . LEU A 1 76 ? 22.882 -3.118 7.272 1.00 10.05 78 LEU A O 1
ATOM 583 N N . ALA A 1 77 ? 20.946 -4.252 7.376 1.00 12.57 79 ALA A N 1
ATOM 584 C CA . ALA A 1 77 ? 20.271 -3.174 8.094 1.00 9.84 79 ALA A CA 1
ATOM 585 C C . ALA A 1 77 ? 20.929 -3.046 9.469 1.00 10.48 79 ALA A C 1
ATOM 586 O O . ALA A 1 77 ? 21.084 -1.950 10.003 1.00 9.13 79 ALA A O 1
ATOM 588 N N . GLN A 1 78 ? 21.323 -4.183 10.029 1.00 9.71 80 GLN A N 1
ATOM 589 C CA . GLN A 1 78 ? 21.979 -4.207 11.331 1.00 9.46 80 GLN A CA 1
ATOM 590 C C . GLN A 1 78 ? 23.302 -3.445 11.249 1.00 12.90 80 GLN A C 1
ATOM 591 O O . GLN A 1 78 ? 23.652 -2.686 12.156 1.00 14.67 80 GLN A O 1
ATOM 597 N N . ILE A 1 79 ? 24.038 -3.650 10.160 1.00 13.93 81 ILE A N 1
ATOM 598 C CA . ILE A 1 79 ? 25.308 -2.956 9.975 1.00 12.97 81 ILE A CA 1
ATOM 599 C C . ILE A 1 79 ? 25.029 -1.458 9.946 1.00 12.00 81 ILE A C 1
ATOM 600 O O . ILE A 1 79 ? 25.744 -0.667 10.565 1.00 11.62 81 ILE A O 1
ATOM 605 N N . ALA A 1 80 ? 23.976 -1.070 9.231 1.00 10.40 82 ALA A N 1
ATOM 606 C CA . ALA A 1 80 ? 23.610 0.336 9.135 1.00 10.88 82 ALA A CA 1
ATOM 607 C C . ALA A 1 80 ? 23.342 0.921 10.522 1.00 12.76 82 ALA A C 1
ATOM 608 O O . ALA A 1 80 ? 23.694 2.069 10.794 1.00 15.39 82 ALA A O 1
ATOM 610 N N . CYS A 1 81 ? 22.720 0.137 11.397 1.00 12.43 83 CYS A N 1
ATOM 611 C CA . CYS A 1 81 ? 22.438 0.600 12.754 1.00 10.90 83 CYS A CA 1
ATOM 612 C C . CYS A 1 81 ? 23.715 0.685 13.583 1.00 13.02 83 CYS A C 1
ATOM 613 O O . CYS A 1 81 ? 23.937 1.658 14.300 1.00 9.72 83 CYS A O 1
ATOM 616 N N . GLU A 1 82 ? 24.551 -0.342 13.479 1.00 10.67 84 GLU A N 1
ATOM 617 C CA . GLU A 1 82 ? 25.798 -0.390 14.233 1.00 15.14 84 GLU A CA 1
ATOM 618 C C . GLU A 1 82 ? 26.765 0.735 13.868 1.00 15.74 84 GLU A C 1
ATOM 619 O O . GLU A 1 82 ? 27.521 1.206 14.720 1.00 13.21 84 GLU A O 1
ATOM 625 N N . ARG A 1 83 ? 26.746 1.171 12.612 1.00 10.93 85 ARG A N 1
ATOM 626 C CA . ARG A 1 83 ? 27.661 2.227 12.190 1.00 12.89 85 ARG A CA 1
ATOM 627 C C . ARG A 1 83 ? 27.023 3.616 12.180 1.00 12.67 85 ARG A C 1
ATOM 628 O O . ARG A 1 83 ? 27.602 4.576 11.676 1.00 10.86 85 ARG A O 1
ATOM 636 N N . GLY A 1 84 ? 25.823 3.711 12.745 1.00 12.65 86 GLY A N 1
ATOM 637 C CA . GLY A 1 84 ? 25.131 4.983 12.837 1.00 9.84 86 GLY A CA 1
ATOM 638 C C . GLY A 1 84 ? 24.701 5.673 11.556 1.00 11.60 86 GLY A C 1
ATOM 639 O O . GLY A 1 84 ? 24.736 6.898 11.477 1.00 10.65 86 GLY A O 1
ATOM 640 N N . LEU A 1 85 ? 24.288 4.909 10.552 1.00 10.34 87 LEU A N 1
ATOM 641 C CA . LEU A 1 85 ? 23.839 5.516 9.307 1.00 9.31 87 LEU A CA 1
ATOM 642 C C . LEU A 1 85 ? 22.418 6.048 9.510 1.00 10.17 87 LEU A C 1
ATOM 643 O O . LEU A 1 85 ? 21.702 5.598 10.407 1.00 10.60 87 LEU A O 1
ATOM 648 N N . ALA A 1 86 ? 22.021 7.017 8.690 1.00 8.91 88 ALA A N 1
ATOM 649 C CA . ALA A 1 86 ? 20.689 7.612 8.790 1.00 12.33 88 ALA A CA 1
ATOM 650 C C . ALA A 1 86 ? 19.622 6.703 8.183 1.00 12.58 88 ALA A C 1
ATOM 651 O O . ALA A 1 86 ? 18.533 6.546 8.743 1.00 12.39 88 ALA A O 1
ATOM 653 N N . GLY A 1 87 ? 19.936 6.109 7.037 1.00 9.47 89 GLY A N 1
ATOM 654 C CA . GLY A 1 87 ? 18.981 5.226 6.394 1.00 10.31 89 GLY A CA 1
ATOM 655 C C . GLY A 1 87 ? 19.404 4.769 5.015 1.00 9.10 89 GLY A C 1
ATOM 656 O O . GLY A 1 87 ? 20.506 5.078 4.556 1.00 9.58 89 GLY A O 1
ATOM 657 N N . VAL A 1 88 ? 18.523 4.021 4.360 1.00 8.65 90 VAL A N 1
ATOM 658 C CA . VAL A 1 88 ? 18.784 3.509 3.021 1.00 6.53 90 VAL A CA 1
ATOM 659 C C . VAL A 1 88 ? 17.541 3.710 2.154 1.00 9.58 90 VAL A C 1
ATOM 660 O O . VAL A 1 88 ? 16.418 3.506 2.613 1.00 11.37 90 VAL A O 1
ATOM 664 N N . ILE A 1 89 ? 17.750 4.126 0.909 1.00 6.34 91 ILE A N 1
ATOM 665 C CA . ILE A 1 89 ? 16.658 4.329 -0.044 1.00 7.01 91 ILE A CA 1
ATOM 666 C C . ILE A 1 89 ? 16.997 3.429 -1.222 1.00 11.27 91 ILE A C 1
ATOM 667 O O . ILE A 1 89 ? 18.041 3.591 -1.858 1.00 9.56 91 ILE A O 1
ATOM 672 N N . ILE A 1 90 ? 16.111 2.482 -1.518 1.00 10.46 92 ILE A N 1
ATOM 673 C CA . ILE A 1 90 ? 16.378 1.514 -2.575 1.00 12.61 92 ILE A CA 1
ATOM 674 C C . ILE A 1 90 ? 15.387 1.458 -3.730 1.00 10.17 92 ILE A C 1
ATOM 675 O O . ILE A 1 90 ? 14.194 1.233 -3.530 1.00 9.00 92 ILE A O 1
ATOM 680 N N . HIS A 1 91 ? 15.891 1.668 -4.942 1.00 9.27 93 HIS A N 1
ATOM 681 C CA . HIS A 1 91 ? 15.054 1.569 -6.129 1.00 10.43 93 HIS A CA 1
ATOM 682 C C . HIS A 1 91 ? 15.138 0.078 -6.430 1.00 10.96 93 HIS A C 1
ATOM 683 O O . HIS A 1 91 ? 15.854 -0.363 -7.336 1.00 7.47 93 HIS A O 1
ATOM 690 N N . GLY A 1 92 ? 14.415 -0.687 -5.617 1.00 11.38 94 GLY A N 1
ATOM 691 C CA . GLY A 1 92 ? 14.400 -2.133 -5.719 1.00 11.22 94 GLY A CA 1
ATOM 692 C C . GLY A 1 92 ? 13.724 -2.698 -4.480 1.00 12.02 94 GLY A C 1
ATOM 693 O O . GLY A 1 92 ? 13.042 -1.965 -3.762 1.00 11.48 94 GLY A O 1
ATOM 694 N N . CYS A 1 93 ? 13.924 -3.983 -4.204 1.00 10.63 95 CYS A N 1
ATOM 695 C CA . CYS A 1 93 ? 13.277 -4.615 -3.057 1.00 10.67 95 CYS A CA 1
ATOM 696 C C . CYS A 1 93 ? 14.187 -4.968 -1.886 1.00 10.16 95 CYS A C 1
ATOM 697 O O . CYS A 1 93 ? 15.412 -4.964 -1.997 1.00 10.34 95 CYS A O 1
ATOM 700 N N . ILE A 1 94 ? 13.560 -5.274 -0.757 1.00 11.79 96 ILE A N 1
ATOM 701 C CA . ILE A 1 94 ? 14.279 -5.682 0.440 1.00 12.45 96 ILE A CA 1
ATOM 702 C C . ILE A 1 94 ? 13.578 -6.929 0.966 1.00 11.32 96 ILE A C 1
ATOM 703 O O . ILE A 1 94 ? 12.547 -7.344 0.429 1.00 8.07 96 ILE A O 1
ATOM 708 N N . ARG A 1 95 ? 14.149 -7.534 2.001 1.00 8.74 97 ARG A N 1
ATOM 709 C CA . ARG A 1 95 ? 13.536 -8.687 2.641 1.00 9.18 97 ARG A CA 1
ATOM 710 C C . ARG A 1 95 ? 13.775 -8.524 4.141 1.00 8.03 97 ARG A C 1
ATOM 711 O O . ARG A 1 95 ? 14.434 -7.568 4.557 1.00 10.22 97 ARG A O 1
ATOM 719 N N . ASP A 1 96 ? 13.244 -9.442 4.942 1.00 9.56 98 ASP A N 1
ATOM 720 C CA . ASP A 1 96 ? 13.347 -9.361 6.400 1.00 11.03 98 ASP A CA 1
ATOM 721 C C . ASP A 1 96 ? 12.677 -8.057 6.835 1.00 12.67 98 ASP A C 1
ATOM 722 O O . ASP A 1 96 ? 13.113 -7.412 7.792 1.00 9.56 98 ASP A O 1
ATOM 727 N N . SER A 1 97 ? 11.609 -7.681 6.131 1.00 9.93 99 SER A N 1
ATOM 728 C CA . SER A 1 97 ? 10.886 -6.450 6.432 1.00 12.48 99 SER A CA 1
ATOM 729 C C . SER A 1 97 ? 10.325 -6.451 7.845 1.00 13.10 99 SER A C 1
ATOM 730 O O . SER A 1 97 ? 10.234 -5.405 8.480 1.00 12.98 99 SER A O 1
ATOM 733 N N . ALA A 1 98 ? 9.951 -7.622 8.344 1.00 11.30 100 ALA A N 1
ATOM 734 C CA . ALA A 1 98 ? 9.417 -7.707 9.697 1.00 13.00 100 ALA A CA 1
ATOM 735 C C . ALA A 1 98 ? 10.483 -7.252 10.693 1.00 15.26 100 ALA A C 1
ATOM 736 O O . ALA A 1 98 ? 10.219 -6.430 11.570 1.00 16.25 100 ALA A O 1
ATOM 738 N N . GLU A 1 99 ? 11.689 -7.786 10.538 1.00 13.58 101 GLU A N 1
ATOM 739 C CA . GLU A 1 99 ? 12.809 -7.462 11.417 1.00 13.11 101 GLU A CA 1
ATOM 740 C C . GLU A 1 99 ? 13.282 -6.013 11.270 1.00 14.65 101 GLU A C 1
ATOM 741 O O . GLU A 1 99 ? 13.619 -5.350 12.257 1.00 12.76 101 GLU A O 1
ATOM 747 N N . ILE A 1 100 ? 13.312 -5.526 10.036 1.00 11.08 102 ILE A N 1
ATOM 748 C CA . ILE A 1 100 ? 13.753 -4.162 9.768 1.00 11.43 102 ILE A CA 1
ATOM 749 C C . ILE A 1 100 ? 12.782 -3.135 10.351 1.00 12.51 102 ILE A C 1
ATOM 750 O O . ILE A 1 100 ? 13.185 -2.045 10.755 1.00 8.86 102 ILE A O 1
ATOM 755 N N . GLY A 1 101 ? 11.503 -3.491 10.410 1.00 10.24 103 GLY A N 1
ATOM 756 C CA . GLY A 1 101 ? 10.520 -2.575 10.963 1.00 11.51 103 GLY A CA 1
ATOM 757 C C . GLY A 1 101 ? 10.766 -2.261 12.431 1.00 15.03 103 GLY A C 1
ATOM 758 O O . GLY A 1 101 ? 10.246 -1.275 12.960 1.00 10.20 103 GLY A O 1
ATOM 759 N N . ALA A 1 102 ? 11.565 -3.096 13.090 1.00 10.54 104 ALA A N 1
ATOM 760 C CA . ALA A 1 102 ? 11.876 -2.916 14.509 1.00 13.13 104 ALA A CA 1
ATOM 761 C C . ALA A 1 102 ? 13.201 -2.193 14.753 1.00 17.62 104 ALA A C 1
ATOM 762 O O . ALA A 1 102 ? 13.597 -1.979 15.900 1.00 16.30 104 ALA A O 1
ATOM 764 N N . MET A 1 103 ? 13.878 -1.808 13.676 1.00 12.40 105 MET A N 1
ATOM 765 C CA . MET A 1 103 ? 15.166 -1.127 13.787 1.00 13.99 105 MET A CA 1
ATOM 766 C C . MET A 1 103 ? 15.059 0.391 13.670 1.00 14.64 105 MET A C 1
ATOM 767 O O . MET A 1 103 ? 14.290 0.910 12.860 1.00 14.34 105 MET A O 1
ATOM 772 N N . PRO A 1 104 ? 15.845 1.124 14.480 1.00 14.18 106 PRO A N 1
ATOM 773 C CA . PRO A 1 104 ? 15.864 2.591 14.502 1.00 12.91 106 PRO A CA 1
ATOM 774 C C . PRO A 1 104 ? 16.590 3.238 13.323 1.00 17.98 106 PRO A C 1
ATOM 775 O O . PRO A 1 104 ? 17.483 4.071 13.506 1.00 16.05 106 PRO A O 1
ATOM 779 N N . ILE A 1 105 ? 16.202 2.857 12.113 1.00 10.04 107 ILE A N 1
ATOM 780 C CA . ILE A 1 105 ? 16.819 3.410 10.923 1.00 12.83 107 ILE A CA 1
ATOM 781 C C . ILE A 1 105 ? 15.774 3.545 9.823 1.00 13.54 107 ILE A C 1
ATOM 782 O O . ILE A 1 105 ? 14.743 2.877 9.851 1.00 11.88 107 ILE A O 1
ATOM 787 N N . GLY A 1 106 ? 16.028 4.426 8.864 1.00 13.56 108 GLY A N 1
ATOM 788 C CA . GLY A 1 106 ? 15.083 4.598 7.779 1.00 7.78 108 GLY A CA 1
ATOM 789 C C . GLY A 1 106 ? 15.372 3.639 6.642 1.00 11.39 108 GLY A C 1
ATOM 790 O O . GLY A 1 106 ? 16.529 3.423 6.282 1.00 7.31 108 GLY A O 1
ATOM 791 N N . VAL A 1 107 ? 14.324 3.032 6.097 1.00 8.70 109 VAL A N 1
ATOM 792 C CA . VAL A 1 107 ? 14.476 2.119 4.971 1.00 11.64 109 VAL A CA 1
ATOM 793 C C . VAL A 1 107 ? 13.277 2.266 4.044 1.00 10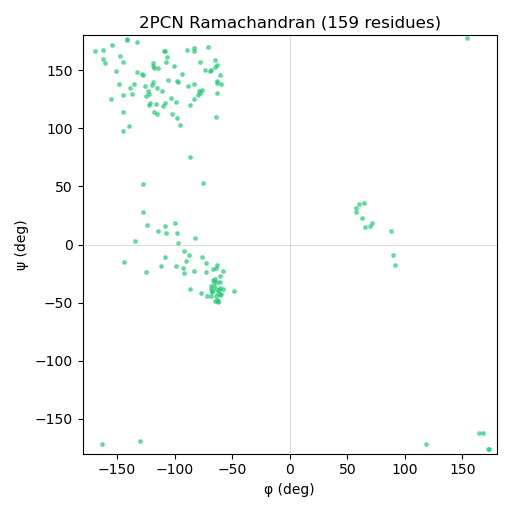.99 109 VAL A C 1
ATOM 794 O O . VAL A 1 107 ? 12.147 1.963 4.428 1.00 10.40 109 VAL A O 1
ATOM 798 N N . MET A 1 108 ? 13.529 2.752 2.833 1.00 9.18 110 MET A N 1
ATOM 799 C CA . MET A 1 108 ? 12.480 2.916 1.832 1.00 9.37 110 MET A CA 1
ATOM 800 C C . MET A 1 108 ? 12.835 2.071 0.619 1.00 10.44 110 MET A C 1
ATOM 801 O O . MET A 1 108 ? 13.990 2.046 0.185 1.00 10.94 110 MET A O 1
ATOM 806 N N . ALA A 1 109 ? 11.837 1.383 0.075 1.00 10.46 111 ALA A N 1
ATOM 807 C CA . ALA A 1 109 ? 12.033 0.524 -1.089 1.00 8.25 111 ALA A CA 1
ATOM 808 C C . ALA A 1 109 ? 10.698 0.417 -1.819 1.00 9.46 111 ALA A C 1
ATOM 809 O O . ALA A 1 109 ? 9.674 0.875 -1.308 1.00 8.65 111 ALA A O 1
ATOM 811 N N . ILE A 1 110 ? 10.688 -0.184 -3.004 1.00 7.24 112 ILE A N 1
ATOM 812 C CA . ILE A 1 110 ? 9.430 -0.288 -3.739 1.00 7.08 112 ILE A CA 1
ATOM 813 C C . ILE A 1 110 ? 8.667 -1.575 -3.467 1.00 13.29 112 ILE A C 1
ATOM 814 O O . ILE A 1 110 ? 7.535 -1.739 -3.927 1.00 12.72 112 ILE A O 1
ATOM 819 N N . GLY A 1 111 ? 9.275 -2.484 -2.711 1.00 10.54 113 GLY A N 1
ATOM 820 C CA . GLY A 1 111 ? 8.599 -3.730 -2.402 1.00 9.14 113 GLY A CA 1
ATOM 821 C C . GLY A 1 111 ? 9.484 -4.719 -1.675 1.00 11.66 113 GLY A C 1
ATOM 822 O O . GLY A 1 111 ? 10.620 -4.407 -1.324 1.00 10.20 113 GLY A O 1
ATOM 823 N N . THR A 1 112 ? 8.952 -5.913 -1.437 1.00 10.49 114 THR A N 1
ATOM 824 C CA . THR A 1 112 ? 9.699 -6.961 -0.759 1.00 11.10 114 THR A CA 1
ATOM 825 C C . THR A 1 112 ? 9.832 -8.159 -1.685 1.00 13.51 114 THR A C 1
ATOM 826 O O . THR A 1 112 ? 9.002 -8.369 -2.567 1.00 11.77 114 THR A O 1
ATOM 830 N N . CYS A 1 113 ? 10.891 -8.930 -1.475 1.00 13.21 115 CYS A N 1
ATOM 831 C CA . CYS A 1 113 ? 11.168 -10.129 -2.256 1.00 12.65 115 CYS A CA 1
ATOM 832 C C . CYS A 1 113 ? 12.022 -11.017 -1.362 1.00 8.80 115 CYS A C 1
ATOM 833 O O . CYS A 1 113 ? 13.064 -10.586 -0.873 1.00 10.47 115 CYS A O 1
ATOM 836 N N . PRO A 1 114 ? 11.593 -12.268 -1.138 1.00 10.60 116 PRO A N 1
ATOM 837 C CA . PRO A 1 114 ? 12.334 -13.202 -0.283 1.00 11.47 116 PRO A CA 1
ATOM 838 C C . PRO A 1 114 ? 13.625 -13.772 -0.866 1.00 13.06 116 PRO A C 1
ATOM 839 O O . PRO A 1 114 ? 14.456 -14.304 -0.126 1.00 13.89 116 PRO A O 1
ATOM 843 N N . VAL A 1 115 ? 13.805 -13.653 -2.179 1.00 11.64 117 VAL A N 1
ATOM 844 C CA . VAL A 1 115 ? 14.999 -14.192 -2.832 1.00 12.12 117 VAL A CA 1
ATOM 845 C C . VAL A 1 115 ? 16.249 -13.328 -2.656 1.00 13.13 117 VAL A C 1
ATOM 846 O O . VAL A 1 115 ? 16.223 -12.121 -2.894 1.00 11.30 117 VAL A O 1
ATOM 850 N N . LYS A 1 116 ? 17.347 -13.958 -2.251 1.00 10.09 118 LYS A N 1
ATOM 851 C CA . LYS A 1 116 ? 18.604 -13.238 -2.050 1.00 20.21 118 LYS A CA 1
ATOM 852 C C . LYS A 1 116 ? 19.161 -12.751 -3.386 1.00 14.80 118 LYS A C 1
ATOM 853 O O . LYS A 1 116 ? 18.935 -13.368 -4.429 1.00 15.94 118 LYS A O 1
ATOM 859 N N . SER A 1 117 ? 19.886 -11.639 -3.355 1.00 12.65 119 SER A N 1
ATOM 860 C CA . SER A 1 117 ? 20.465 -11.098 -4.574 1.00 15.20 119 SER A CA 1
ATOM 861 C C . SER A 1 117 ? 21.782 -11.797 -4.880 1.00 12.70 119 SER A C 1
ATOM 862 O O . SER A 1 117 ? 22.335 -12.502 -4.032 1.00 11.09 119 SER A O 1
ATOM 865 N N . LYS A 1 118 ? 22.274 -11.609 -6.099 1.00 12.19 120 LYS A N 1
ATOM 866 C CA . LYS A 1 118 ? 23.539 -12.206 -6.505 1.00 17.43 120 LYS A CA 1
ATOM 867 C C . LYS A 1 118 ? 24.661 -11.609 -5.666 1.00 17.88 120 LYS A C 1
ATOM 868 O O . LYS A 1 118 ? 24.511 -10.526 -5.099 1.00 15.67 120 LYS A O 1
ATOM 874 N N . LYS A 1 119 ? 25.780 -12.319 -5.582 1.00 11.97 121 LYS A N 1
ATOM 875 C CA . LYS A 1 119 ? 26.919 -11.857 -4.797 1.00 14.85 121 LYS A CA 1
ATOM 876 C C . LYS A 1 119 ? 28.187 -11.857 -5.650 1.00 16.55 121 LYS A C 1
ATOM 877 O O . LYS A 1 119 ? 29.217 -12.411 -5.257 1.00 17.44 121 LYS A O 1
ATOM 883 N N . GLU A 1 120 ? 28.112 -11.215 -6.811 1.00 17.76 122 GLU A N 1
ATOM 884 C CA . GLU A 1 120 ? 29.242 -11.165 -7.731 1.00 18.66 122 GLU A CA 1
ATOM 885 C C . GLU A 1 120 ? 30.061 -9.880 -7.661 1.00 18.42 122 GLU A C 1
ATOM 886 O O . GLU A 1 120 ? 31.202 -9.842 -8.120 1.00 17.15 122 GL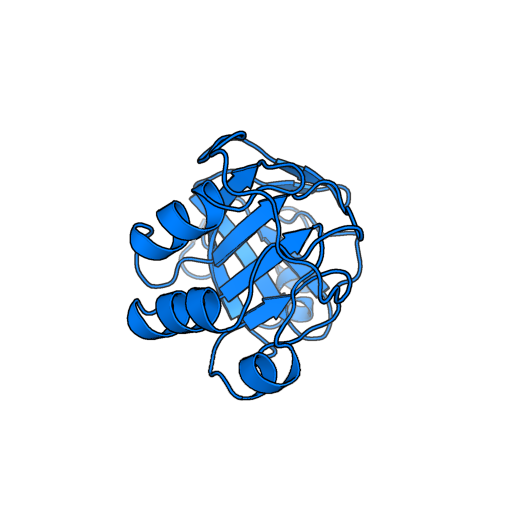U A O 1
ATOM 892 N N . GLY A 1 121 ? 29.483 -8.827 -7.094 1.00 12.83 123 GLY A N 1
ATOM 893 C CA . GLY A 1 121 ? 30.208 -7.575 -6.982 1.00 16.22 123 GLY A CA 1
ATOM 894 C C . GLY A 1 121 ? 30.084 -6.661 -8.185 1.00 14.27 123 GLY A C 1
ATOM 895 O O . GLY A 1 121 ? 30.822 -5.685 -8.304 1.00 18.24 123 GLY A O 1
ATOM 896 N N . LYS A 1 122 ? 29.159 -6.971 -9.087 1.00 15.53 124 LYS A N 1
ATOM 897 C CA . LYS A 1 122 ? 28.953 -6.143 -10.268 1.00 16.45 124 LYS A CA 1
ATOM 898 C C . LYS A 1 122 ? 28.250 -4.855 -9.838 1.00 12.81 124 LYS A C 1
ATOM 899 O O . LYS A 1 122 ? 27.499 -4.848 -8.862 1.00 16.75 124 LYS A O 1
ATOM 905 N N . GLY A 1 123 ? 28.508 -3.769 -10.560 1.00 14.02 125 GLY A N 1
ATOM 906 C CA . GLY A 1 123 ? 27.909 -2.488 -10.226 1.00 11.31 125 GLY A CA 1
ATOM 907 C C . GLY A 1 123 ? 28.982 -1.472 -9.878 1.00 15.25 125 GLY A C 1
ATOM 908 O O . GLY A 1 123 ? 30.172 -1.741 -10.049 1.00 14.45 125 GLY A O 1
ATOM 909 N N . ALA A 1 124 ? 28.578 -0.307 -9.385 1.00 11.35 126 ALA A N 1
ATOM 910 C CA . ALA A 1 124 ? 29.544 0.724 -9.027 1.00 12.35 126 ALA A CA 1
ATOM 911 C C . ALA A 1 124 ? 29.066 1.627 -7.900 1.00 14.50 126 ALA A C 1
ATOM 912 O O . ALA A 1 124 ? 27.871 1.865 -7.743 1.00 15.63 126 ALA A O 1
ATOM 914 N N . ARG A 1 125 ? 30.015 2.130 -7.118 1.00 13.09 127 ARG A N 1
ATOM 915 C CA . ARG A 1 125 ? 29.705 3.035 -6.020 1.00 13.95 127 ARG A CA 1
ATOM 916 C C . ARG A 1 125 ? 30.127 4.444 -6.424 1.00 14.91 127 ARG A C 1
ATOM 917 O O . ARG A 1 125 ? 30.912 4.627 -7.358 1.00 13.54 127 ARG A O 1
ATOM 925 N N . ASP A 1 126 ? 29.585 5.433 -5.723 1.00 15.47 128 ASP A N 1
ATOM 926 C CA . ASP A 1 126 ? 29.916 6.837 -5.943 1.00 15.34 128 ASP A CA 1
ATOM 927 C C . ASP A 1 126 ? 29.695 7.387 -7.350 1.00 16.13 128 ASP A C 1
ATOM 928 O O . ASP A 1 126 ? 30.424 8.275 -7.791 1.00 15.54 128 ASP A O 1
ATOM 933 N N . VAL A 1 127 ? 28.698 6.861 -8.054 1.00 14.93 129 VAL A N 1
ATOM 934 C CA . VAL A 1 127 ? 28.375 7.346 -9.391 1.00 16.55 129 VAL A CA 1
ATOM 935 C C . VAL A 1 127 ? 27.054 8.102 -9.297 1.00 16.98 129 VAL A C 1
ATOM 936 O O . VAL A 1 127 ? 26.352 8.010 -8.288 1.00 11.89 129 VAL A O 1
ATOM 940 N N . VAL A 1 128 ? 26.721 8.860 -10.337 1.00 11.27 130 VAL A N 1
ATOM 941 C CA . VAL A 1 128 ? 25.470 9.603 -10.344 1.00 15.03 130 VAL A CA 1
ATOM 942 C C . VAL A 1 128 ? 24.348 8.641 -10.716 1.00 15.44 130 VAL A C 1
ATOM 943 O O . VAL A 1 128 ? 24.442 7.921 -11.709 1.00 16.74 130 VAL A O 1
ATOM 947 N N . LEU A 1 129 ? 23.295 8.618 -9.906 1.00 11.57 131 LEU A N 1
ATOM 948 C CA . LEU A 1 129 ? 22.169 7.735 -10.164 1.00 14.91 131 LEU A CA 1
ATOM 949 C C . LEU A 1 129 ? 21.050 8.529 -10.816 1.00 14.17 131 LEU A C 1
ATOM 950 O O . LEU A 1 129 ? 20.943 9.743 -10.622 1.00 14.06 131 LEU A O 1
ATOM 955 N N . GLU A 1 130 ? 20.220 7.841 -11.589 1.00 13.48 132 GLU A N 1
ATOM 956 C CA . GLU A 1 130 ? 19.103 8.483 -12.261 1.00 19.55 132 GLU A CA 1
ATOM 957 C C . GLU A 1 130 ? 17.846 7.623 -12.241 1.00 15.98 132 GLU A C 1
ATOM 958 O O . GLU A 1 130 ? 17.719 6.674 -13.011 1.00 14.54 132 GLU A O 1
ATOM 964 N N . PHE A 1 131 ? 16.922 7.957 -11.345 1.00 16.83 133 PHE A N 1
ATOM 965 C CA . PHE A 1 131 ? 15.655 7.240 -11.245 1.00 13.60 133 PHE A CA 1
ATOM 966 C C . PHE A 1 131 ? 14.642 8.084 -10.482 1.00 10.84 133 PHE A C 1
ATOM 967 O O . PHE A 1 131 ? 15.015 9.005 -9.752 1.00 13.11 133 PHE A O 1
ATOM 975 N N . GLY A 1 132 ? 13.364 7.769 -10.662 1.00 13.32 134 GLY A N 1
ATOM 976 C CA . GLY A 1 132 ? 12.313 8.506 -9.983 1.00 11.87 134 GLY A CA 1
ATOM 977 C C . GLY A 1 132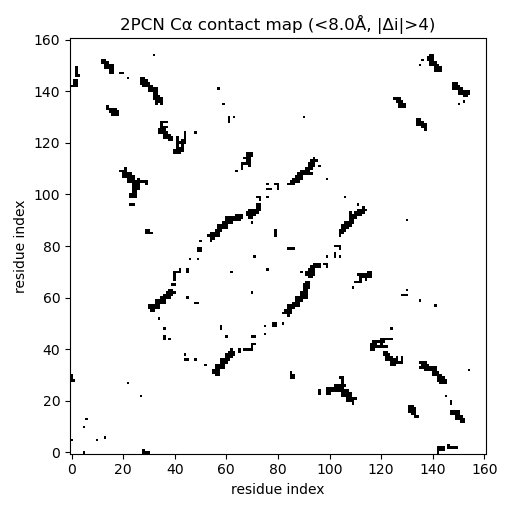 ? 12.272 9.962 -10.397 1.00 15.65 134 GLY A C 1
ATOM 978 O O . GLY A 1 132 ? 11.764 10.809 -9.662 1.00 16.65 134 GLY A O 1
ATOM 979 N N . GLY A 1 133 ? 12.808 10.248 -11.580 1.00 15.43 135 GLY A N 1
ATOM 980 C CA . GLY A 1 133 ? 12.828 11.610 -12.084 1.00 17.99 135 GLY A CA 1
ATOM 981 C C . GLY A 1 133 ? 13.810 12.488 -11.334 1.00 17.09 135 GLY A C 1
ATOM 982 O O . GLY A 1 133 ? 13.728 13.715 -11.394 1.00 16.63 135 GLY A O 1
ATOM 983 N N . VAL A 1 134 ? 14.751 11.862 -10.635 1.00 14.66 136 VAL A N 1
ATOM 984 C CA . VAL A 1 134 ? 15.738 12.601 -9.855 1.00 10.73 136 VAL A CA 1
ATOM 985 C C . VAL A 1 134 ? 17.172 12.185 -10.174 1.00 13.25 136 VAL A C 1
ATOM 986 O O . VAL A 1 134 ? 17.442 11.024 -10.481 1.00 10.84 136 VAL A O 1
ATOM 990 N N . ARG A 1 135 ? 18.084 13.149 -10.109 1.00 12.38 137 ARG A N 1
ATOM 991 C CA . ARG A 1 135 ? 19.501 12.892 -10.343 1.00 11.43 137 ARG A CA 1
ATOM 992 C C . ARG A 1 135 ? 20.114 12.871 -8.947 1.00 10.64 137 ARG A C 1
ATOM 993 O O . ARG A 1 135 ? 20.151 13.897 -8.266 1.00 13.54 137 ARG A O 1
ATOM 1001 N N . TRP A 1 136 ? 20.573 11.698 -8.519 1.00 10.64 138 TRP A N 1
ATOM 1002 C CA . TRP A 1 136 ? 21.160 11.526 -7.193 1.00 9.72 138 TRP A CA 1
ATOM 1003 C C . TRP A 1 136 ? 22.686 11.585 -7.257 1.00 10.48 138 TRP A C 1
ATOM 1004 O O . TRP A 1 136 ? 23.326 10.657 -7.747 1.00 14.84 138 TRP A O 1
ATOM 1015 N N . GLU A 1 137 ? 23.259 12.669 -6.742 1.00 14.27 139 GLU A N 1
ATOM 1016 C CA . GLU A 1 137 ? 24.706 12.865 -6.761 1.00 19.35 139 GLU A CA 1
ATOM 1017 C C . GLU A 1 137 ? 25.383 12.658 -5.412 1.00 17.15 139 GLU A C 1
ATOM 1018 O O . GLU A 1 137 ? 24.847 13.032 -4.373 1.00 15.91 139 GLU A O 1
ATOM 1024 N N . PRO A 1 138 ? 26.581 12.054 -5.413 1.00 17.53 140 PRO A N 1
ATOM 1025 C CA . PRO A 1 138 ? 27.296 11.832 -4.155 1.00 16.37 140 PRO A CA 1
ATOM 1026 C C . PRO A 1 138 ? 27.544 13.187 -3.493 1.00 16.56 140 PRO A C 1
ATOM 1027 O O . PRO A 1 138 ? 27.881 14.156 -4.170 1.00 17.71 140 PRO A O 1
ATOM 1031 N N . GLY A 1 139 ? 27.363 13.261 -2.180 1.00 17.20 141 GLY A N 1
ATOM 1032 C CA . GLY A 1 139 ? 27.585 14.521 -1.493 1.00 21.83 141 GLY A CA 1
ATOM 1033 C C . GLY A 1 139 ? 26.333 15.370 -1.384 1.00 23.53 141 GLY A C 1
ATOM 1034 O O . GLY A 1 139 ? 26.283 16.304 -0.582 1.00 24.33 141 GLY A O 1
ATOM 1035 N N . ALA A 1 140 ? 25.328 15.064 -2.199 1.00 16.14 142 ALA A N 1
ATOM 1036 C CA . ALA A 1 140 ? 24.070 15.801 -2.153 1.00 15.48 142 ALA A CA 1
ATOM 1037 C C . ALA A 1 140 ? 23.370 15.404 -0.858 1.00 16.43 142 ALA A C 1
ATOM 1038 O O . ALA A 1 140 ? 23.799 14.469 -0.186 1.00 14.60 142 ALA A O 1
ATOM 1040 N N . TYR A 1 141 ? 22.303 16.115 -0.506 1.00 15.47 143 TYR A N 1
ATOM 1041 C CA . TYR A 1 141 ? 21.563 15.826 0.720 1.00 15.04 143 TYR A CA 1
ATOM 1042 C C . TYR A 1 141 ? 20.142 15.366 0.431 1.00 14.17 143 TYR A C 1
ATOM 1043 O O . TYR A 1 141 ? 19.442 15.963 -0.385 1.00 14.37 143 TYR A O 1
ATOM 1052 N N . VAL A 1 142 ? 19.713 14.306 1.109 1.00 8.96 144 VAL A N 1
ATOM 1053 C CA . VAL A 1 142 ? 18.367 13.791 0.910 1.00 8.95 144 VAL A CA 1
ATOM 1054 C C . VAL A 1 142 ? 17.553 13.857 2.200 1.00 10.48 144 VAL A C 1
ATOM 1055 O O . VAL A 1 142 ? 18.061 13.593 3.289 1.00 13.40 144 VAL A O 1
ATOM 1059 N N . TYR A 1 143 ? 16.288 14.227 2.064 1.00 10.08 145 TYR A N 1
ATOM 1060 C CA . TYR A 1 143 ? 15.382 14.333 3.200 1.00 10.38 145 TYR A CA 1
ATOM 1061 C C . TYR A 1 143 ? 14.183 13.453 2.886 1.00 9.67 145 TYR A C 1
ATOM 1062 O O . TYR A 1 143 ? 13.586 13.566 1.815 1.00 8.82 145 TYR A O 1
ATOM 1071 N N . ALA A 1 144 ? 13.840 12.568 3.810 1.00 8.95 146 ALA A N 1
ATOM 1072 C CA . ALA A 1 144 ? 12.713 11.680 3.591 1.00 10.84 146 ALA A CA 1
ATOM 1073 C C . ALA A 1 144 ? 11.776 11.606 4.784 1.00 11.41 146 ALA A C 1
ATOM 1074 O O . ALA A 1 144 ? 12.194 11.738 5.935 1.00 10.30 146 ALA A O 1
ATOM 1076 N N . ASP A 1 145 ? 10.497 11.407 4.494 1.00 7.56 147 ASP A N 1
ATOM 1077 C CA . ASP A 1 145 ? 9.500 11.256 5.540 1.00 11.13 147 ASP A CA 1
ATOM 1078 C C . ASP A 1 145 ? 8.239 10.639 4.957 1.00 12.12 147 ASP A C 1
ATOM 1079 O O . ASP A 1 145 ? 8.234 10.189 3.809 1.00 9.41 147 ASP A O 1
ATOM 1084 N N . ALA A 1 146 ? 7.179 10.605 5.754 1.00 8.90 148 ALA A N 1
ATOM 1085 C CA . ALA A 1 146 ? 5.913 10.014 5.336 1.00 14.26 148 ALA A CA 1
ATOM 1086 C C . ALA A 1 146 ? 5.286 10.620 4.080 1.00 13.94 148 ALA A C 1
ATOM 1087 O O . ALA A 1 146 ? 4.485 9.962 3.414 1.00 11.17 148 ALA A O 1
ATOM 1089 N N . ASP A 1 147 ? 5.639 11.859 3.752 1.00 10.04 149 ASP A N 1
ATOM 1090 C CA . ASP A 1 147 ? 5.062 12.509 2.574 1.00 7.75 149 ASP A CA 1
ATOM 1091 C C . ASP A 1 147 ? 5.852 12.330 1.281 1.00 9.70 149 ASP A C 1
ATOM 1092 O O . ASP A 1 147 ? 5.289 12.422 0.191 1.00 10.26 149 ASP A O 1
ATOM 1097 N N . GLY A 1 148 ? 7.150 12.077 1.393 1.00 12.31 150 GLY A N 1
ATOM 1098 C CA . GLY A 1 148 ? 7.943 11.903 0.191 1.00 8.64 150 GLY A CA 1
ATOM 1099 C C . GLY A 1 148 ? 9.435 12.001 0.420 1.00 11.21 150 GLY A C 1
ATOM 1100 O O . GLY A 1 148 ? 9.914 11.892 1.550 1.00 9.59 150 GLY A O 1
ATOM 1101 N N . VAL A 1 149 ? 10.169 12.210 -0.668 1.00 6.88 151 VAL A N 1
ATOM 1102 C CA . VAL A 1 149 ? 11.620 12.317 -0.622 1.00 5.58 151 VAL A CA 1
ATOM 1103 C C . VAL A 1 149 ? 12.081 13.464 -1.515 1.00 5.53 151 VAL A C 1
ATOM 1104 O O . VAL A 1 149 ? 11.693 13.548 -2.678 1.00 9.76 151 VAL A O 1
ATOM 1108 N N . VAL A 1 150 ? 12.908 14.346 -0.963 1.00 8.56 152 VAL A N 1
ATOM 1109 C CA . VAL A 1 150 ? 13.425 15.481 -1.711 1.00 10.40 152 VAL A CA 1
ATOM 1110 C C . VAL A 1 150 ? 14.942 15.538 -1.589 1.00 12.95 152 VAL A C 1
ATOM 1111 O O . VAL A 1 150 ? 15.507 15.171 -0.557 1.00 12.03 152 VAL A O 1
ATOM 1115 N N . VAL A 1 151 ? 15.592 16.000 -2.651 1.00 13.85 153 VAL A N 1
ATOM 1116 C CA . VAL A 1 151 ? 17.047 16.076 -2.691 1.00 11.30 153 VAL A CA 1
ATOM 1117 C C . VAL A 1 151 ? 17.562 17.485 -2.969 1.00 14.05 153 VAL A C 1
ATOM 1118 O O . VAL A 1 151 ? 17.095 18.155 -3.888 1.00 13.97 153 VAL A O 1
ATOM 1122 N N . ALA A 1 152 ? 18.531 17.923 -2.170 1.00 14.44 154 ALA A N 1
ATOM 1123 C CA . ALA A 1 152 ? 19.143 19.240 -2.337 1.00 17.39 154 ALA A CA 1
ATOM 1124 C C . ALA A 1 152 ? 20.629 19.016 -2.618 1.00 23.47 154 ALA A C 1
ATOM 1125 O O . ALA A 1 152 ? 21.182 17.981 -2.250 1.00 16.45 154 ALA A O 1
ATOM 1127 N N . ASN A 1 153 ? 21.279 19.974 -3.270 1.00 25.62 155 ASN A N 1
ATOM 1128 C CA . ASN A 1 153 ? 22.695 19.817 -3.580 1.00 33.17 155 ASN A CA 1
ATOM 1129 C C . ASN A 1 153 ? 23.611 20.186 -2.419 1.00 36.76 155 ASN A C 1
ATOM 1130 O O . ASN A 1 153 ? 24.834 20.204 -2.564 1.00 41.15 155 ASN A O 1
ATOM 1135 N N . LYS A 1 154 ? 23.016 20.473 -1.267 1.00 31.74 156 LYS A N 1
ATOM 1136 C CA . LYS A 1 154 ? 23.775 20.823 -0.073 1.00 36.25 156 LYS A CA 1
ATOM 1137 C C . LYS A 1 154 ? 22.879 20.852 1.157 1.00 35.15 156 LYS A C 1
ATOM 1138 O O . LYS A 1 154 ? 21.654 20.829 1.040 1.00 32.18 156 LYS A O 1
ATOM 1144 N N . ASP A 1 155 ? 23.493 20.893 2.334 1.00 35.86 157 ASP A N 1
ATOM 1145 C CA . ASP A 1 155 ? 22.740 20.927 3.580 1.00 39.56 157 ASP A CA 1
ATOM 1146 C C . ASP A 1 155 ? 21.936 22.223 3.639 1.00 41.33 157 ASP A C 1
ATOM 1147 O O . ASP A 1 155 ? 22.501 23.307 3.787 1.00 40.90 157 ASP A O 1
ATOM 1152 N N . LEU A 1 156 ? 20.618 22.104 3.520 1.00 41.76 158 LEU A N 1
ATOM 1153 C CA . LEU A 1 156 ? 19.734 23.266 3.542 1.00 44.27 158 LEU A CA 1
ATOM 1154 C C . LEU A 1 156 ? 19.526 23.840 4.937 1.00 46.88 158 LEU A C 1
ATOM 1155 O O . LEU A 1 156 ? 18.968 24.927 5.087 1.00 46.45 158 LEU A O 1
ATOM 1160 N N . LEU A 1 157 ? 19.975 23.115 5.956 1.00 51.91 159 LEU A N 1
ATOM 1161 C CA . LEU A 1 157 ? 19.810 23.565 7.333 1.00 58.23 159 LEU A CA 1
ATOM 1162 C C . LEU A 1 157 ? 21.121 24.014 7.968 1.00 63.16 159 LEU A C 1
ATOM 1163 O O . LEU A 1 157 ? 21.220 24.138 9.189 1.00 64.31 159 LEU A O 1
ATOM 1168 N N . ALA A 1 158 ? 22.123 24.256 7.131 1.00 69.07 160 ALA A N 1
ATOM 1169 C CA . ALA A 1 158 ? 23.428 24.703 7.599 1.00 75.58 160 ALA A CA 1
ATOM 1170 C C . ALA A 1 158 ? 23.890 25.852 6.714 1.00 79.75 160 ALA A C 1
ATOM 1171 O O . ALA A 1 158 ? 24.994 26.374 6.873 1.00 83.57 160 ALA A O 1
ATOM 1173 N N . LYS A 1 159 ? 23.025 26.239 5.782 1.00 85.48 161 LYS A N 1
ATOM 1174 C CA . LYS A 1 159 ? 23.317 27.320 4.852 1.00 89.90 161 LYS A CA 1
ATOM 1175 C C . LYS A 1 159 ? 22.889 28.678 5.399 1.00 92.26 161 LYS A C 1
ATOM 1176 O O . LYS A 1 159 ? 22.154 28.765 6.384 1.00 93.61 161 LYS A O 1
ATOM 1182 N N . ASN A 1 160 ? 23.356 29.735 4.743 1.00 94.97 162 ASN A N 1
ATOM 1183 C CA . ASN A 1 160 ? 23.030 31.101 5.131 1.00 98.13 162 ASN A CA 1
ATOM 1184 C C . ASN A 1 160 ? 22.894 31.951 3.874 1.00 99.06 162 ASN A C 1
ATOM 1185 O O . ASN A 1 160 ? 22.360 33.060 3.911 1.00 98.53 162 ASN A O 1
ATOM 1190 N N . GLY A 1 161 ? 23.380 31.411 2.760 1.00 99.35 163 GLY A N 1
ATOM 1191 C CA . GLY A 1 161 ? 23.313 32.119 1.495 1.00 99.60 163 GLY A CA 1
ATOM 1192 C C . GLY A 1 161 ? 24.667 32.199 0.818 1.00 99.68 163 GLY A C 1
ATOM 1193 O O . GLY A 1 161 ? 25.663 31.744 1.420 1.00 98.55 163 GLY A O 1
#

Solvent-accessible surface area: 7602 Å² total; per-residue (Å²): 150,88,6,43,62,3,30,127,124,33,106,135,71,21,58,72,15,134,46,104,29,94,57,40,10,37,105,180,61,14,45,8,45,8,14,1,0,41,4,118,6,2,10,40,25,0,88,76,0,0,73,82,8,90,102,30,4,0,0,0,0,8,0,96,18,18,149,161,13,4,4,2,11,50,131,4,1,100,22,0,43,127,78,43,12,23,0,1,0,0,32,0,0,0,83,50,41,85,88,0,38,91,30,98,2,0,0,8,0,22,8,77,10,110,74,129,3,109,109,115,27,140,48,42,72,95,54,60,2,124,16,20,59,6,113,0,65,57,52,4,53,0,6,1,6,94,106,28,4,3,1,0,103,66,44,4,118,78,77,147,98

Radius of gyration: 14.38 Å; Cα contacts (8 Å, |Δi|>4): 425; chains: 1; bounding box: 27×46×27 Å

Foldseek 3Di:
DDVVVCCVVPVVQKDFFQDDWDKQALDQKFKAFEKEWEEALAAQVVQVCLQDDAAQYEYEYERVLDAAAANEEPVSLVSNQVRRYAYYAYSYEHENSVVRNHHPHIYIYHYYDPHHGHHPPDTDIQDWDDDSNDTRHGRWMWIGHPVGIMIGRHDPVVDDD

Nearest PDB structures (foldseek):
  2pcn-assembly1_A  TM=1.006E+00  e=2.312E-37  Geobacillus kaustophilus HTA426
  3c8o-assembly1_B  TM=9.810E-01  e=8.078E-22  Pseudomonas aeruginosa
  1nxj-assembly1_A  TM=9.763E-01  e=1.157E-21  Mycobacterium tuberculosis
  1j3l-assembly1_A  TM=9.424E-01  e=1.759E-21  Thermus thermophilus
  1vi4-assembly1_A  TM=9.610E-01  e=8.105E-20  Vibrio cholerae

Organism: Geobacillus kaustophilus (strain HTA426) (NCBI:txid235909)

CATH classification: 3.50.30.40

Sequence (161 aa):
MKTADLCDQFLDELQVCELPFQSYGGKRMFSGPIATVDVFEDNVLVREALETVPPGTVLVVDGKGSRRVALLGDRLAQIACERGLAGVIIHGCIRDSAEIGAMPIGVMAIGTCPVKSKKEGKGARDVVLEFGGVRWEPGAYVYADADGVVVANKDLLAKNG

B-factor: mean 22.15, std 16.58, range [5.53, 100.08]